Protein AF-A0A357F3K3-F1 (afdb_monomer)

Secondary structure (DSSP, 8-state):
-HHHHHHHHHHTT--SGGGHHHHHHHHHHHHHHHHHHHHHHHHHHHHHHHTTPPPPTTSHHHHHHHHHHHHHHHHHHHHHHHHHHHH-

Structure (mmCIF, N/CA/C/O backbone):
data_AF-A0A357F3K3-F1
#
_entry.id   AF-A0A357F3K3-F1
#
loop_
_atom_site.group_PDB
_atom_site.id
_atom_site.type_symbol
_atom_site.label_atom_id
_atom_site.label_alt_id
_atom_site.label_comp_id
_atom_site.label_asym_id
_atom_site.label_entity_id
_atom_site.label_seq_id
_atom_site.pdbx_PDB_ins_code
_atom_site.Cartn_x
_atom_site.Cartn_y
_atom_site.Cartn_z
_atom_site.occupancy
_atom_site.B_iso_or_equiv
_atom_site.auth_seq_id
_atom_site.auth_comp_id
_atom_site.auth_asym_id
_atom_site.auth_atom_id
_atom_site.pdbx_PDB_model_num
ATOM 1 N N . ILE A 1 1 ? -3.409 -7.949 11.809 1.00 56.03 1 ILE A N 1
ATOM 2 C CA . ILE A 1 1 ? -4.511 -6.953 11.774 1.00 56.03 1 ILE A CA 1
ATOM 3 C C . ILE A 1 1 ? -5.475 -7.16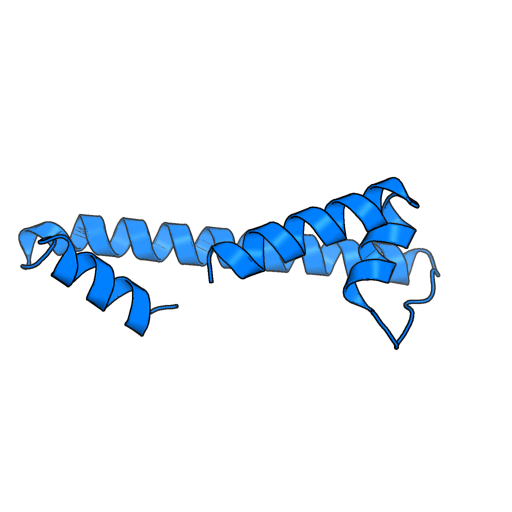1 12.946 1.00 56.03 1 ILE A C 1
ATOM 5 O O . ILE A 1 1 ? -5.680 -6.233 13.710 1.00 56.03 1 ILE A O 1
ATOM 9 N N . THR A 1 2 ? -6.001 -8.370 13.1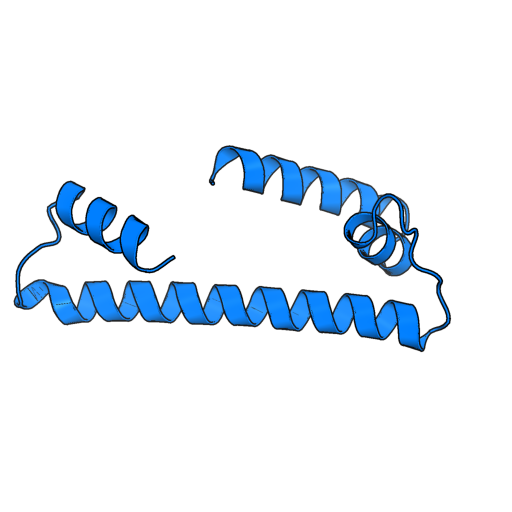61 1.00 55.22 2 THR A N 1
ATOM 10 C CA . THR A 1 2 ? -6.997 -8.657 14.215 1.00 55.22 2 THR A CA 1
ATOM 11 C C . THR A 1 2 ? -6.446 -8.650 15.647 1.00 55.22 2 THR A C 1
ATOM 13 O O . THR A 1 2 ? -7.066 -8.059 16.523 1.00 55.22 2 THR A O 1
ATOM 16 N N . PHE A 1 3 ? -5.269 -9.234 15.901 1.00 56.78 3 PHE A N 1
ATOM 17 C CA . PHE A 1 3 ? -4.756 -9.378 17.276 1.00 56.78 3 PHE A CA 1
ATOM 18 C C . PHE A 1 3 ? -4.191 -8.070 17.870 1.00 56.78 3 PHE A C 1
ATOM 20 O O . PHE A 1 3 ? -4.485 -7.723 19.009 1.00 56.78 3 PHE A O 1
ATOM 27 N N . ALA A 1 4 ? -3.445 -7.290 17.077 1.00 64.50 4 ALA A N 1
ATOM 28 C CA . ALA A 1 4 ? -2.859 -6.020 17.526 1.00 64.50 4 ALA A CA 1
ATOM 29 C C . ALA A 1 4 ? -3.902 -4.898 17.724 1.00 64.50 4 ALA A C 1
ATOM 31 O O . ALA A 1 4 ? -3.731 -4.037 18.582 1.00 64.50 4 ALA A O 1
ATOM 32 N N . GLY A 1 5 ? -4.994 -4.903 16.949 1.00 73.12 5 GLY A N 1
ATOM 33 C CA . GLY A 1 5 ? -6.064 -3.908 17.079 1.00 73.12 5 GLY A CA 1
ATOM 34 C C . GLY A 1 5 ? -6.876 -4.071 18.366 1.00 73.12 5 GLY A C 1
ATOM 35 O O . GLY A 1 5 ? -7.183 -3.080 19.023 1.00 73.12 5 GLY A O 1
ATOM 36 N N . ALA A 1 6 ? -7.169 -5.316 18.757 1.00 75.31 6 ALA A N 1
ATOM 37 C CA . ALA A 1 6 ? -7.910 -5.615 19.981 1.00 75.31 6 ALA A CA 1
ATOM 38 C C . ALA A 1 6 ? -7.163 -5.142 21.238 1.00 75.31 6 ALA A C 1
ATOM 40 O O . ALA A 1 6 ? -7.769 -4.523 22.107 1.00 75.31 6 ALA A O 1
ATOM 41 N N . HIS A 1 7 ? -5.843 -5.352 21.298 1.00 77.00 7 HIS A N 1
ATOM 42 C CA . HIS A 1 7 ? -5.030 -4.897 22.428 1.00 77.00 7 HIS A CA 1
ATOM 43 C C . HIS A 1 7 ? -5.050 -3.367 22.569 1.00 77.00 7 HIS A C 1
ATOM 45 O O . HIS A 1 7 ? -5.334 -2.863 23.647 1.00 77.00 7 HIS A O 1
ATOM 51 N N . ARG A 1 8 ? -4.884 -2.619 21.464 1.00 80.62 8 ARG A N 1
ATOM 52 C CA . ARG A 1 8 ? -4.944 -1.141 21.475 1.00 80.62 8 ARG A CA 1
ATOM 53 C C . ARG A 1 8 ? -6.30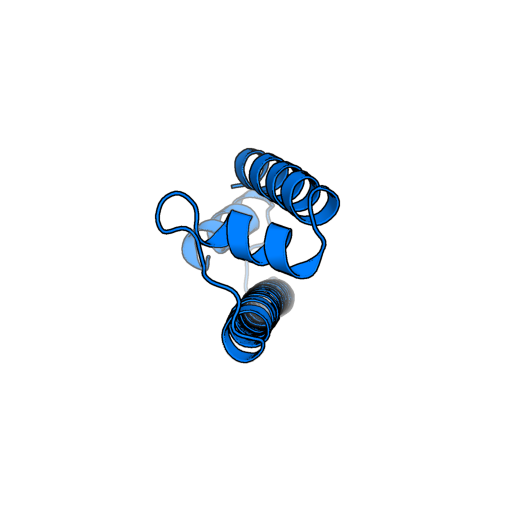9 -0.600 21.910 1.00 80.62 8 ARG A C 1
ATOM 55 O O . ARG A 1 8 ? -6.371 0.462 22.517 1.00 80.62 8 ARG A O 1
ATOM 62 N N . LEU A 1 9 ? -7.399 -1.301 21.588 1.00 80.88 9 LEU A N 1
ATOM 63 C CA . LEU A 1 9 ? -8.741 -0.933 22.052 1.00 80.88 9 LEU A CA 1
ATOM 64 C C . LEU A 1 9 ? -8.885 -1.150 23.563 1.00 80.88 9 LEU A C 1
ATOM 66 O O . LEU A 1 9 ? -9.417 -0.278 24.247 1.00 80.88 9 LEU A O 1
ATOM 70 N N . ILE A 1 10 ? -8.357 -2.262 24.083 1.00 83.25 10 ILE A N 1
ATOM 71 C CA . ILE A 1 10 ? -8.343 -2.550 25.523 1.00 83.25 10 ILE A CA 1
ATOM 72 C C . ILE A 1 10 ? -7.472 -1.526 26.269 1.00 83.25 10 ILE A C 1
ATOM 74 O O . ILE A 1 10 ? -7.936 -0.963 27.258 1.00 83.25 10 ILE A O 1
ATOM 78 N N . ASP A 1 11 ? -6.276 -1.214 25.757 1.00 82.75 11 ASP A N 1
ATOM 79 C CA . ASP A 1 11 ? -5.377 -0.188 26.313 1.00 82.75 11 ASP A CA 1
ATOM 80 C C . ASP A 1 11 ? -6.026 1.208 26.313 1.00 82.75 11 ASP A C 1
ATOM 82 O O . ASP A 1 11 ? -5.804 2.010 27.217 1.00 82.75 11 ASP A O 1
ATOM 86 N N . ALA A 1 12 ? -6.876 1.495 25.322 1.00 80.81 12 ALA A N 1
ATOM 87 C CA . ALA A 1 12 ? -7.654 2.731 25.230 1.00 80.81 12 ALA A CA 1
ATOM 88 C C . ALA A 1 12 ? -8.902 2.751 26.141 1.00 80.81 12 ALA A C 1
ATOM 90 O O . ALA A 1 12 ? -9.725 3.663 26.033 1.00 80.81 12 ALA A O 1
ATOM 91 N N . GLY A 1 13 ? -9.084 1.748 27.007 1.00 80.25 13 GLY A N 1
ATOM 92 C CA . GLY A 1 13 ? -10.238 1.632 27.903 1.00 80.25 13 GLY A CA 1
ATOM 93 C C . GLY A 1 13 ? -11.541 1.233 27.201 1.00 80.25 13 GLY A C 1
ATOM 94 O O . GLY A 1 13 ? -12.607 1.264 27.812 1.00 80.25 13 GLY A O 1
ATOM 95 N N . ILE A 1 14 ? -11.481 0.847 25.923 1.00 79.81 14 ILE A N 1
ATOM 96 C CA . ILE A 1 14 ? -12.630 0.384 25.141 1.00 79.81 14 ILE A CA 1
ATOM 97 C C . ILE A 1 14 ? -12.753 -1.127 25.360 1.00 79.81 14 ILE A C 1
ATOM 99 O O . ILE A 1 14 ? -12.255 -1.940 24.582 1.00 79.81 14 ILE A O 1
ATOM 103 N N . SER A 1 15 ? -13.405 -1.502 26.459 1.00 79.81 15 SER A N 1
ATOM 104 C CA . SER A 1 15 ? -13.630 -2.893 26.865 1.00 79.81 15 SER A CA 1
ATOM 105 C C . SER A 1 15 ? -15.083 -3.120 27.313 1.00 79.81 15 SER A C 1
ATOM 107 O O . SER A 1 15 ? -15.840 -2.171 27.515 1.00 79.81 15 SER A O 1
ATOM 109 N N . GLY A 1 16 ? -15.512 -4.382 27.415 1.00 81.94 16 GLY A N 1
ATOM 110 C CA . GLY A 1 16 ? -16.885 -4.743 27.798 1.00 81.94 16 GLY A CA 1
ATOM 111 C C . GLY A 1 16 ? -17.865 -4.884 26.623 1.00 81.94 16 GLY A C 1
ATOM 112 O O . GLY A 1 16 ? -17.603 -4.445 25.502 1.00 81.94 16 GLY A O 1
ATOM 113 N N . ARG A 1 17 ? -19.006 -5.539 26.882 1.00 80.06 17 ARG A N 1
ATOM 114 C CA . ARG A 1 17 ? -20.002 -5.902 25.853 1.00 80.06 17 ARG A CA 1
ATOM 115 C C . ARG A 1 17 ? -20.651 -4.688 25.184 1.00 80.06 17 ARG A C 1
ATOM 117 O O . ARG A 1 17 ? -20.931 -4.743 23.993 1.00 80.06 17 ARG A O 1
ATOM 124 N N . ASP A 1 18 ? -20.805 -3.583 25.905 1.00 84.19 18 ASP A N 1
ATOM 125 C CA . ASP A 1 18 ? -21.428 -2.361 25.377 1.00 84.19 18 ASP A CA 1
ATOM 126 C C . ASP A 1 18 ? -20.588 -1.697 24.273 1.00 84.19 18 ASP A C 1
ATOM 128 O O . ASP A 1 18 ? -21.112 -0.995 23.410 1.00 84.19 18 ASP A O 1
ATOM 132 N N . ASN A 1 19 ? -19.279 -1.966 24.253 1.00 83.62 19 ASN A N 1
ATOM 133 C CA . ASN A 1 19 ? -18.351 -1.451 23.251 1.00 83.62 19 ASN A CA 1
ATOM 134 C C . ASN A 1 19 ? -18.195 -2.372 22.026 1.00 83.62 19 ASN A C 1
ATOM 136 O O . ASN A 1 19 ? -17.541 -1.969 21.059 1.00 83.62 19 ASN A O 1
ATOM 140 N N . LEU A 1 20 ? -18.809 -3.567 22.020 1.00 83.69 20 LEU A N 1
ATOM 141 C CA . LEU A 1 20 ? -18.754 -4.514 20.893 1.00 83.69 20 LEU A CA 1
ATOM 142 C C . LEU A 1 20 ? -19.152 -3.870 19.553 1.00 83.69 20 LEU A C 1
ATOM 144 O O . LEU A 1 20 ? -18.363 -3.964 18.614 1.00 83.69 20 LEU A O 1
ATOM 148 N N . PRO A 1 21 ? -20.267 -3.115 19.442 1.00 84.81 21 PRO A N 1
ATOM 149 C CA . PRO A 1 21 ? -20.650 -2.501 18.169 1.00 84.81 21 PRO A CA 1
ATOM 150 C C . PRO A 1 21 ? -19.609 -1.496 17.653 1.00 84.81 21 PRO A C 1
ATOM 152 O O . PRO A 1 21 ? -19.420 -1.336 16.445 1.00 84.81 21 PRO A O 1
ATOM 155 N N . ARG A 1 22 ? -18.910 -0.807 18.566 1.00 83.19 22 ARG A N 1
ATOM 156 C CA . ARG A 1 22 ? -17.851 0.153 18.227 1.00 83.19 22 ARG A CA 1
ATOM 157 C C . ARG A 1 22 ? -16.591 -0.564 17.745 1.00 83.19 22 ARG A C 1
ATOM 159 O O . ARG A 1 22 ? -15.986 -0.125 16.765 1.00 83.19 22 ARG A O 1
ATOM 166 N N . ALA A 1 23 ? -16.213 -1.651 18.415 1.00 85.19 23 ALA A N 1
ATOM 167 C CA . ALA A 1 23 ? -15.085 -2.487 18.025 1.00 85.19 23 ALA A CA 1
ATOM 168 C C . ALA A 1 23 ? -15.325 -3.144 16.656 1.00 85.19 23 ALA A C 1
ATOM 170 O O . ALA A 1 23 ? -14.472 -3.033 15.775 1.00 85.19 23 ALA A O 1
ATOM 171 N N . ASP A 1 24 ? -16.512 -3.715 16.439 1.00 86.12 24 ASP A N 1
ATOM 172 C CA . ASP A 1 24 ? -16.891 -4.358 15.179 1.00 86.12 24 ASP A CA 1
ATOM 173 C C . ASP A 1 24 ? -16.883 -3.366 14.018 1.00 86.12 24 ASP A C 1
ATOM 175 O O . ASP A 1 24 ? -16.277 -3.624 12.978 1.00 86.12 24 ASP A O 1
ATOM 179 N N . LYS A 1 25 ? -17.469 -2.175 14.200 1.00 87.81 25 LYS A N 1
ATOM 180 C CA . LYS A 1 25 ? -17.447 -1.130 13.167 1.00 87.81 25 LYS A CA 1
ATOM 181 C C . LYS A 1 25 ? -16.019 -0.716 12.804 1.00 87.81 25 LYS A C 1
ATOM 183 O O . LYS A 1 25 ? -15.715 -0.538 11.622 1.00 87.81 25 LYS A O 1
ATOM 188 N N . SER A 1 26 ? -15.148 -0.566 13.802 1.00 85.94 26 SER A N 1
ATOM 189 C CA . SER A 1 26 ? -13.734 -0.234 13.592 1.00 85.94 26 SER A CA 1
ATOM 190 C C . SER A 1 26 ? -13.012 -1.337 12.809 1.00 85.94 26 SER A C 1
ATOM 192 O O . SER A 1 26 ? -12.354 -1.060 11.804 1.00 85.94 26 SER A O 1
ATOM 194 N N . ALA A 1 27 ? -13.209 -2.598 13.206 1.00 88.00 27 ALA A N 1
ATOM 195 C CA . ALA A 1 27 ? -12.624 -3.755 12.541 1.00 88.00 27 ALA A CA 1
ATOM 196 C C . ALA A 1 27 ? -13.093 -3.877 11.083 1.00 88.00 27 ALA A C 1
ATOM 198 O O . ALA A 1 27 ? -12.261 -3.982 10.183 1.00 88.00 27 ALA A O 1
ATOM 199 N N . VAL A 1 28 ? -14.403 -3.793 10.834 1.00 90.62 28 VAL A N 1
ATOM 200 C CA . VAL A 1 28 ? -14.980 -3.866 9.483 1.00 90.62 28 VAL A CA 1
ATOM 201 C C . VAL A 1 28 ? -14.450 -2.739 8.603 1.00 90.62 28 VAL A C 1
ATOM 203 O O . VAL A 1 28 ? -14.022 -2.995 7.482 1.00 90.62 28 VAL A O 1
ATOM 206 N N . THR A 1 29 ? -14.390 -1.507 9.116 1.00 90.31 29 THR A N 1
ATOM 207 C CA . THR A 1 29 ? -13.857 -0.363 8.357 1.00 90.31 29 THR A CA 1
ATOM 208 C C . THR A 1 29 ? -12.390 -0.584 7.981 1.00 90.31 29 THR A C 1
ATOM 210 O O . THR A 1 29 ? -12.017 -0.386 6.826 1.00 90.31 29 THR A O 1
ATOM 213 N N . GLY A 1 30 ? -11.561 -1.057 8.921 1.00 88.69 30 GLY A N 1
ATOM 214 C CA . GLY A 1 30 ? -10.154 -1.365 8.653 1.00 88.69 30 GLY A CA 1
ATOM 215 C C . GLY A 1 30 ? -9.968 -2.503 7.645 1.00 88.69 30 GLY A C 1
ATOM 216 O O . GLY A 1 30 ? -9.105 -2.418 6.767 1.00 88.69 30 GLY A O 1
ATOM 217 N N . ILE A 1 31 ? -10.800 -3.546 7.718 1.00 90.25 31 ILE A N 1
ATOM 218 C CA . ILE A 1 31 ? -10.788 -4.667 6.768 1.00 90.25 31 ILE A CA 1
ATOM 219 C C . ILE A 1 31 ? -11.202 -4.190 5.372 1.00 90.25 31 ILE A C 1
ATOM 221 O O . ILE A 1 31 ? -10.485 -4.454 4.407 1.00 90.25 31 ILE A O 1
ATOM 225 N N . CYS A 1 32 ? -12.309 -3.453 5.258 1.00 93.56 32 CYS A N 1
ATOM 226 C CA . CYS A 1 32 ? -12.792 -2.908 3.991 1.00 93.56 32 CYS A CA 1
ATOM 227 C C . CYS A 1 32 ? -11.763 -1.978 3.346 1.00 93.56 32 CYS A C 1
ATOM 229 O O . CYS A 1 32 ? -11.487 -2.110 2.156 1.00 93.56 32 CYS A O 1
ATOM 231 N N . LEU A 1 33 ? -11.148 -1.085 4.127 1.00 92.06 33 LEU A N 1
ATOM 232 C CA . LEU A 1 33 ? -10.097 -0.198 3.632 1.00 92.06 33 LEU A CA 1
ATOM 233 C C . LEU A 1 33 ? -8.888 -0.993 3.120 1.00 92.06 33 LEU A C 1
ATOM 235 O O . LEU A 1 33 ? -8.388 -0.730 2.029 1.00 92.06 33 LEU A O 1
ATOM 239 N N . THR A 1 34 ? -8.450 -2.006 3.873 1.00 91.25 34 THR A N 1
ATOM 240 C CA . THR A 1 34 ? -7.337 -2.881 3.472 1.00 91.25 34 THR A CA 1
ATOM 241 C C . THR A 1 34 ? -7.642 -3.620 2.167 1.00 91.25 34 THR A C 1
ATOM 243 O O . THR A 1 34 ? -6.798 -3.688 1.271 1.00 91.25 34 THR A O 1
ATOM 246 N N . ALA A 1 35 ? -8.853 -4.168 2.045 1.00 94.25 35 ALA A N 1
ATOM 247 C CA . ALA A 1 35 ? -9.304 -4.858 0.844 1.00 94.25 35 ALA A CA 1
ATOM 248 C C . ALA A 1 35 ? -9.358 -3.911 -0.364 1.00 94.25 35 ALA A C 1
ATOM 250 O O . ALA A 1 35 ? -8.884 -4.270 -1.441 1.00 94.25 35 ALA A O 1
ATOM 251 N N . LEU A 1 36 ? -9.861 -2.690 -0.168 1.00 95.94 36 LEU A N 1
ATOM 252 C CA . LEU A 1 36 ? -9.923 -1.665 -1.205 1.00 95.94 36 LEU A CA 1
ATOM 253 C C . LEU A 1 36 ? -8.527 -1.292 -1.716 1.00 95.94 36 LEU A C 1
ATOM 255 O O . LEU A 1 36 ? -8.301 -1.308 -2.922 1.00 95.94 36 LEU A O 1
ATOM 259 N N . ILE A 1 37 ? -7.575 -1.016 -0.817 1.00 91.94 37 ILE A N 1
ATOM 260 C CA .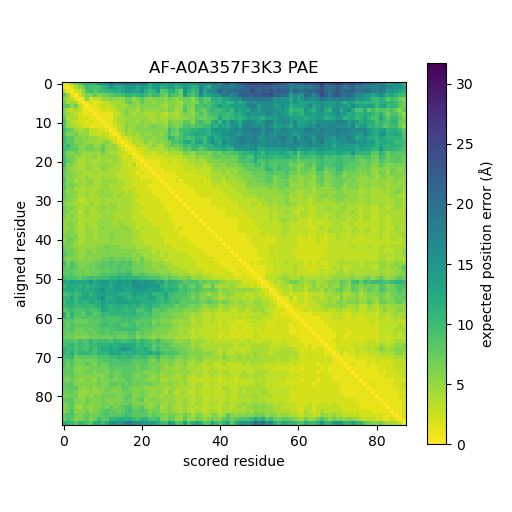 ILE A 1 37 ? -6.190 -0.696 -1.201 1.00 91.94 37 ILE A CA 1
ATOM 261 C C . ILE A 1 37 ? -5.584 -1.842 -2.019 1.00 91.94 37 ILE A C 1
ATOM 263 O O . ILE A 1 37 ? -4.995 -1.599 -3.070 1.00 91.94 37 ILE A O 1
ATOM 267 N N . ARG A 1 38 ? -5.765 -3.099 -1.587 1.00 93.00 38 ARG A N 1
ATOM 268 C CA . ARG A 1 38 ? -5.290 -4.269 -2.346 1.00 93.00 38 ARG A CA 1
ATOM 269 C C . ARG A 1 38 ? -5.923 -4.369 -3.729 1.00 93.00 38 ARG A C 1
ATOM 271 O O . ARG A 1 38 ? -5.205 -4.654 -4.681 1.00 93.00 38 ARG A O 1
ATOM 278 N N . ALA A 1 39 ? -7.226 -4.130 -3.845 1.00 95.88 39 ALA A N 1
ATOM 279 C CA . ALA A 1 39 ? -7.917 -4.163 -5.129 1.00 95.88 39 ALA A CA 1
ATOM 280 C C . ALA A 1 39 ? -7.397 -3.074 -6.083 1.00 95.88 39 ALA A C 1
ATOM 282 O O . ALA A 1 39 ? -7.135 -3.358 -7.249 1.00 95.88 39 ALA A O 1
ATOM 283 N N . LEU A 1 40 ? -7.181 -1.853 -5.582 1.00 92.19 40 LEU A N 1
ATOM 284 C CA . LEU A 1 40 ? -6.634 -0.746 -6.372 1.00 92.19 40 LEU A CA 1
ATOM 285 C C . LEU A 1 40 ? -5.194 -1.017 -6.824 1.00 92.19 40 LEU A C 1
ATOM 287 O O . LEU A 1 40 ? -4.878 -0.824 -7.995 1.00 92.19 40 LEU A O 1
ATOM 291 N N . LEU A 1 41 ? -4.332 -1.500 -5.924 1.00 90.56 41 LEU A N 1
ATOM 292 C CA . LEU A 1 41 ? -2.950 -1.856 -6.260 1.00 90.56 41 LEU A CA 1
ATOM 293 C C . LEU A 1 41 ? -2.885 -3.007 -7.268 1.00 90.56 41 LEU A C 1
ATOM 295 O O . LEU A 1 41 ? -2.090 -2.956 -8.205 1.00 90.56 41 LEU A O 1
ATOM 299 N N . PHE A 1 42 ? -3.740 -4.018 -7.104 1.00 93.06 42 PHE A N 1
ATOM 300 C CA . PHE A 1 42 ? -3.867 -5.108 -8.066 1.00 93.06 42 PHE A CA 1
ATOM 301 C C . PHE A 1 42 ? -4.282 -4.585 -9.441 1.00 93.06 42 PHE A C 1
ATOM 303 O O . PHE A 1 42 ? -3.651 -4.925 -10.436 1.00 93.06 42 PHE A O 1
ATOM 310 N N . LEU A 1 43 ? -5.302 -3.725 -9.500 1.00 92.88 43 LEU A N 1
ATOM 311 C CA . LEU A 1 43 ? -5.777 -3.161 -10.759 1.00 92.88 43 LEU A CA 1
ATOM 312 C C . LEU A 1 43 ? -4.716 -2.275 -11.427 1.00 92.88 43 LEU A C 1
ATOM 314 O O . LEU A 1 43 ? -4.575 -2.317 -12.645 1.00 92.88 43 LEU A O 1
ATOM 318 N N . ALA A 1 44 ? -3.939 -1.519 -10.648 1.00 89.75 44 ALA A N 1
ATOM 319 C CA . ALA A 1 44 ? -2.824 -0.729 -11.162 1.00 89.75 44 ALA A CA 1
ATOM 320 C C . ALA A 1 44 ? -1.738 -1.622 -11.782 1.00 89.75 44 ALA A C 1
ATOM 322 O O . ALA A 1 44 ? -1.336 -1.398 -12.922 1.00 89.75 44 ALA A O 1
ATOM 323 N N . ALA A 1 45 ? -1.307 -2.670 -11.071 1.00 90.12 45 ALA A N 1
ATOM 324 C CA . ALA A 1 45 ? -0.330 -3.626 -11.589 1.00 90.12 45 ALA A CA 1
ATOM 325 C C . ALA A 1 45 ? -0.855 -4.357 -12.835 1.00 90.12 45 ALA A C 1
ATOM 327 O O . ALA A 1 45 ? -0.151 -4.457 -13.837 1.00 90.12 45 ALA A O 1
ATOM 328 N N . PHE A 1 46 ? -2.112 -4.804 -12.804 1.00 92.19 46 PHE A N 1
ATOM 329 C CA . PHE 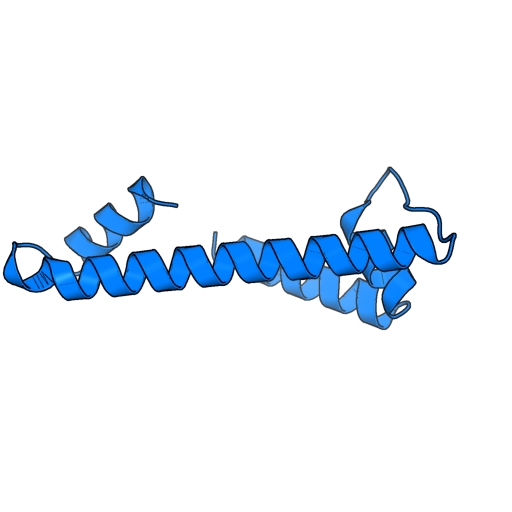A 1 46 ? -2.769 -5.432 -13.945 1.00 92.19 46 PHE A CA 1
ATOM 330 C C . PHE A 1 46 ? -2.844 -4.492 -15.152 1.00 92.19 46 PHE A C 1
ATOM 332 O O . PHE A 1 46 ? -2.535 -4.912 -16.260 1.00 92.19 46 PHE A O 1
ATOM 339 N N . GLY A 1 47 ? -3.200 -3.220 -14.953 1.00 91.38 47 GLY A N 1
ATOM 340 C CA . GLY A 1 47 ? -3.252 -2.224 -16.022 1.00 91.38 47 GLY A CA 1
ATOM 341 C C . GLY A 1 47 ? -1.888 -1.990 -16.673 1.00 91.38 47 GLY A C 1
ATOM 342 O O . GLY A 1 47 ? -1.793 -1.988 -17.897 1.00 91.38 47 GLY A O 1
ATOM 343 N N . VAL A 1 48 ? -0.829 -1.869 -15.866 1.00 90.56 48 VAL A N 1
ATOM 344 C CA . VAL A 1 48 ? 0.559 -1.730 -16.346 1.00 90.56 48 VAL A CA 1
ATOM 345 C C . VAL A 1 48 ? 0.964 -2.938 -17.198 1.00 90.56 48 VAL A C 1
ATOM 347 O O . VAL A 1 48 ? 1.416 -2.767 -18.329 1.00 90.56 48 VAL A O 1
ATOM 350 N N . ILE A 1 49 ? 0.723 -4.156 -16.704 1.00 91.12 49 ILE A N 1
ATOM 351 C CA . ILE A 1 49 ? 1.039 -5.394 -17.434 1.00 91.12 49 ILE A CA 1
ATOM 352 C C . ILE A 1 49 ? 0.190 -5.514 -18.709 1.00 91.12 49 ILE A C 1
ATOM 354 O O . ILE A 1 49 ? 0.708 -5.853 -19.769 1.00 91.12 49 ILE A O 1
ATOM 358 N N . SER A 1 50 ? -1.109 -5.208 -18.635 1.00 91.19 50 SER A N 1
ATOM 359 C CA . SER A 1 50 ? -2.037 -5.303 -19.769 1.00 91.19 50 SER A CA 1
ATOM 360 C C . SER A 1 50 ? -1.717 -4.312 -20.890 1.00 91.19 50 SER A C 1
ATOM 362 O O . SER A 1 50 ? -2.086 -4.569 -22.033 1.00 91.19 50 SER A O 1
ATOM 364 N N . MET A 1 51 ? -1.052 -3.194 -20.588 1.00 89.94 51 MET A N 1
ATOM 365 C CA . MET A 1 51 ? -0.538 -2.251 -21.588 1.00 89.94 51 MET A CA 1
ATOM 366 C C . MET A 1 51 ? 0.817 -2.684 -22.181 1.00 89.94 51 MET A C 1
ATOM 368 O O . MET A 1 51 ? 1.332 -2.009 -23.068 1.00 89.94 51 MET A O 1
ATOM 372 N N . GLY A 1 52 ? 1.389 -3.803 -21.722 1.00 88.25 52 GLY A N 1
ATOM 373 C CA . GLY A 1 52 ? 2.658 -4.346 -22.211 1.00 88.25 52 GLY A CA 1
ATOM 374 C C . GLY A 1 52 ? 3.903 -3.769 -21.534 1.00 88.25 52 GLY A C 1
ATOM 375 O O . GLY A 1 52 ? 5.011 -4.017 -22.006 1.00 88.25 52 GLY A O 1
ATOM 376 N N . PHE A 1 53 ? 3.757 -3.013 -20.440 1.00 88.19 53 PHE A N 1
ATOM 377 C CA . PHE A 1 53 ? 4.909 -2.538 -19.673 1.00 88.19 53 PHE A CA 1
ATOM 378 C C . PHE A 1 53 ? 5.517 -3.675 -18.846 1.00 88.19 53 PHE A C 1
ATOM 380 O O . PHE A 1 53 ? 4.806 -4.434 -18.183 1.00 88.19 53 PHE A O 1
ATOM 387 N N . SER A 1 54 ? 6.847 -3.763 -18.845 1.00 84.88 54 SER A N 1
ATOM 388 C CA . SER A 1 54 ? 7.584 -4.683 -17.981 1.00 84.88 54 SER A CA 1
ATOM 389 C C . SER A 1 54 ? 7.682 -4.142 -16.555 1.00 84.88 54 SER A C 1
ATOM 391 O O . SER A 1 54 ? 7.810 -2.935 -16.330 1.00 84.88 54 SER A O 1
ATOM 393 N N . ILE A 1 55 ? 7.669 -5.052 -15.588 1.00 87.56 55 ILE A N 1
ATOM 394 C CA . ILE A 1 55 ? 7.922 -4.755 -14.180 1.00 87.56 55 ILE A CA 1
ATOM 395 C C . ILE A 1 55 ? 9.388 -5.092 -13.887 1.00 87.56 55 ILE A C 1
ATOM 397 O O . ILE A 1 55 ? 9.879 -6.111 -14.361 1.00 87.56 55 ILE A O 1
ATOM 401 N N . ASP A 1 56 ? 10.088 -4.225 -13.153 1.00 89.31 56 ASP A N 1
AT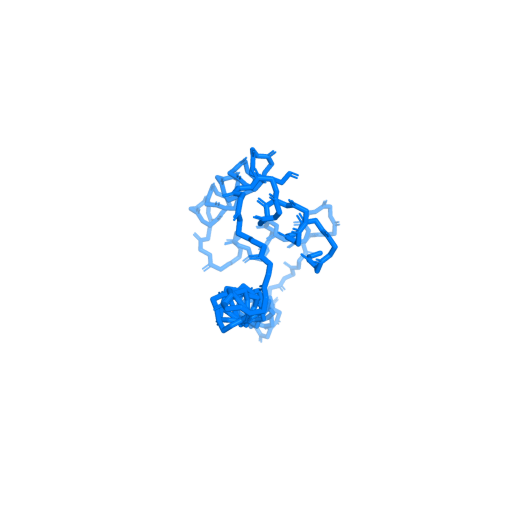OM 402 C CA . ASP A 1 56 ? 11.452 -4.507 -12.697 1.00 89.31 56 ASP A CA 1
ATOM 403 C C . ASP A 1 56 ? 11.401 -5.466 -11.503 1.00 89.31 56 ASP A C 1
ATOM 405 O O . ASP A 1 56 ? 10.743 -5.181 -10.499 1.00 89.31 56 ASP A O 1
ATOM 409 N N . ASP A 1 57 ? 12.115 -6.584 -11.595 1.00 88.62 57 ASP A N 1
ATOM 410 C CA . ASP A 1 57 ? 12.180 -7.598 -10.542 1.00 88.62 57 ASP A CA 1
ATOM 411 C C . ASP A 1 57 ? 12.895 -7.095 -9.277 1.00 88.62 57 ASP A C 1
ATOM 413 O O . ASP A 1 57 ? 12.651 -7.609 -8.184 1.00 88.62 57 ASP A O 1
ATOM 417 N N . ALA A 1 58 ? 13.751 -6.072 -9.389 1.00 92.19 58 ALA A N 1
ATOM 418 C CA . ALA A 1 58 ? 14.449 -5.502 -8.239 1.00 92.19 58 ALA A CA 1
ATOM 419 C C . ALA A 1 58 ? 13.510 -4.704 -7.319 1.00 92.19 58 ALA A C 1
ATOM 421 O O . ALA A 1 58 ? 13.694 -4.694 -6.099 1.00 92.19 58 ALA A O 1
ATOM 422 N N . ASN A 1 59 ? 12.505 -4.027 -7.888 1.00 90.12 59 ASN A N 1
ATOM 423 C CA . ASN A 1 59 ? 11.496 -3.298 -7.119 1.00 90.12 59 ASN A CA 1
ATOM 424 C C . ASN A 1 59 ? 10.128 -3.265 -7.830 1.00 90.12 59 ASN A C 1
ATOM 426 O O . ASN A 1 59 ? 9.687 -2.202 -8.288 1.00 90.12 59 ASN A O 1
ATOM 430 N N . PRO A 1 60 ? 9.413 -4.406 -7.858 1.00 88.38 60 PRO A N 1
ATOM 431 C CA . PRO A 1 60 ? 8.161 -4.535 -8.598 1.00 88.38 60 PRO A CA 1
ATOM 432 C C . PRO A 1 60 ? 7.101 -3.476 -8.245 1.00 88.38 60 PRO A C 1
ATOM 434 O O . PRO A 1 60 ? 6.495 -2.906 -9.157 1.00 88.38 60 PRO A O 1
ATOM 437 N N . PRO A 1 61 ? 6.875 -3.138 -6.956 1.00 87.88 61 PRO A N 1
ATOM 438 C CA . PRO A 1 61 ? 5.895 -2.122 -6.587 1.00 87.88 61 PRO A CA 1
ATOM 439 C C . PRO A 1 61 ? 6.269 -0.727 -7.094 1.00 87.88 61 PRO A C 1
ATOM 441 O O . PRO A 1 61 ? 5.409 -0.027 -7.626 1.00 87.88 61 PRO A O 1
ATOM 444 N N . ALA A 1 62 ? 7.537 -0.321 -6.978 1.00 90.75 62 ALA A N 1
ATOM 445 C CA . ALA A 1 62 ? 7.967 0.992 -7.450 1.00 90.75 62 ALA A CA 1
ATOM 446 C C . ALA A 1 62 ? 7.812 1.122 -8.970 1.00 90.75 62 ALA A C 1
ATOM 448 O O . ALA A 1 62 ? 7.358 2.163 -9.446 1.00 90.75 62 ALA A O 1
ATOM 449 N N . SER A 1 63 ? 8.113 0.057 -9.720 1.00 91.00 63 SER A N 1
ATOM 450 C CA . SER A 1 63 ? 7.948 0.026 -11.175 1.00 91.00 63 SER A CA 1
ATOM 451 C C . SER A 1 63 ? 6.497 0.150 -11.606 1.00 91.00 63 SER A C 1
ATOM 453 O O . SER A 1 63 ? 6.224 0.837 -12.581 1.00 91.00 63 SER A O 1
ATOM 455 N N . VAL A 1 64 ? 5.545 -0.445 -10.881 1.00 91.88 64 VAL A N 1
ATOM 456 C CA . VAL A 1 64 ? 4.113 -0.266 -11.183 1.00 91.88 64 VAL A CA 1
ATOM 457 C C . VAL A 1 64 ? 3.721 1.208 -11.069 1.00 91.88 64 VAL A C 1
ATOM 459 O O . VAL A 1 64 ? 3.103 1.756 -11.980 1.00 91.88 64 VAL A O 1
ATOM 462 N N . PHE A 1 65 ? 4.127 1.880 -9.991 1.00 91.12 65 PHE A N 1
ATOM 463 C CA . PHE A 1 65 ? 3.841 3.305 -9.807 1.00 91.12 65 PHE A CA 1
ATOM 464 C C . PHE A 1 65 ? 4.572 4.178 -10.836 1.00 91.12 65 PHE A C 1
ATOM 466 O O . PHE A 1 65 ? 3.998 5.138 -11.353 1.00 91.12 65 PHE A O 1
ATOM 473 N N . GLN A 1 66 ? 5.820 3.840 -11.158 1.00 92.31 66 GLN A N 1
ATOM 474 C CA . GLN A 1 66 ? 6.616 4.557 -12.149 1.00 92.31 66 GLN A CA 1
ATOM 475 C C . GLN A 1 66 ? 6.077 4.382 -13.571 1.00 92.31 66 GLN A C 1
ATOM 477 O O . GLN A 1 66 ? 6.004 5.355 -14.310 1.00 92.31 66 GLN A O 1
ATOM 482 N N . ASN A 1 67 ? 5.651 3.184 -13.961 1.00 91.00 67 ASN A N 1
ATOM 483 C CA . ASN A 1 67 ? 5.042 2.949 -15.269 1.00 91.00 67 ASN A CA 1
ATOM 484 C C . ASN A 1 67 ? 3.665 3.622 -15.376 1.00 91.00 67 ASN A C 1
ATOM 486 O O . ASN A 1 67 ? 3.311 4.127 -16.436 1.00 91.00 67 ASN A O 1
ATOM 490 N N . ALA A 1 68 ? 2.904 3.692 -14.278 1.00 87.81 68 ALA A N 1
ATOM 491 C CA . ALA A 1 68 ? 1.588 4.327 -14.269 1.00 87.81 68 ALA A CA 1
ATOM 492 C C . ALA A 1 68 ? 1.636 5.867 -14.362 1.00 87.81 68 ALA A C 1
ATOM 494 O O . ALA A 1 68 ? 0.756 6.465 -14.976 1.00 87.81 68 ALA A O 1
ATOM 495 N N . ALA A 1 69 ? 2.624 6.523 -13.735 1.00 88.75 69 ALA A N 1
ATOM 496 C CA . ALA A 1 69 ? 2.662 7.990 -13.609 1.00 88.75 69 ALA A CA 1
ATOM 497 C C . ALA A 1 69 ? 4.067 8.617 -13.761 1.00 88.75 69 ALA A C 1
ATOM 499 O O . ALA A 1 69 ? 4.312 9.749 -13.330 1.00 88.75 69 ALA A O 1
ATOM 500 N N . GLY A 1 70 ? 5.023 7.893 -14.338 1.00 89.38 70 GLY A N 1
ATOM 501 C CA . GLY A 1 70 ? 6.411 8.328 -14.501 1.00 89.38 70 GLY A CA 1
ATOM 502 C C . GLY A 1 70 ? 7.141 8.562 -13.172 1.00 89.38 70 GLY A C 1
ATOM 503 O O . GLY A 1 70 ? 6.823 7.993 -12.126 1.00 89.38 70 GLY A O 1
ATOM 504 N N . ASN A 1 71 ? 8.117 9.475 -13.186 1.00 92.44 71 ASN A N 1
ATOM 505 C CA . ASN A 1 71 ? 8.892 9.844 -11.992 1.00 92.44 71 ASN A CA 1
ATOM 506 C C . ASN A 1 71 ? 8.037 10.405 -10.845 1.00 92.44 71 ASN A C 1
ATOM 508 O O . ASN A 1 71 ? 8.446 10.334 -9.685 1.00 92.44 71 ASN A O 1
ATOM 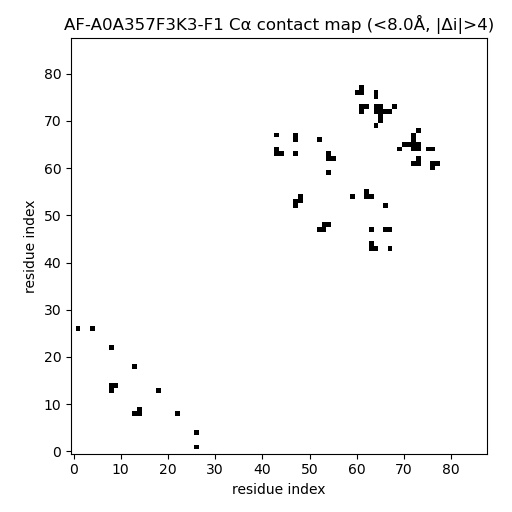512 N N . VAL A 1 72 ? 6.859 10.962 -11.143 1.00 94.00 72 VAL A N 1
ATOM 513 C CA . VAL A 1 72 ? 5.920 11.418 -10.110 1.00 94.00 72 VAL A CA 1
ATOM 514 C C . VAL A 1 72 ? 5.381 10.219 -9.334 1.00 94.00 72 VAL A C 1
ATOM 516 O O . VAL A 1 72 ? 5.437 10.222 -8.106 1.00 94.00 72 VAL A O 1
ATOM 519 N N . GLY A 1 73 ? 4.953 9.165 -10.035 1.00 91.00 73 GLY A N 1
ATOM 520 C CA . GLY A 1 73 ? 4.516 7.917 -9.411 1.00 91.00 73 GLY A CA 1
ATOM 521 C C . GLY A 1 73 ? 5.602 7.280 -8.547 1.00 91.00 73 GLY A C 1
ATOM 522 O O . GLY A 1 73 ? 5.336 6.908 -7.406 1.00 91.00 73 GLY A O 1
ATOM 523 N N . TYR A 1 74 ? 6.846 7.256 -9.031 1.00 93.31 74 TYR A N 1
ATOM 524 C CA . TYR A 1 74 ? 7.991 6.751 -8.263 1.00 93.31 74 TYR A CA 1
ATOM 525 C C . TYR A 1 74 ? 8.205 7.510 -6.939 1.00 93.31 74 TYR A C 1
ATOM 527 O O . TYR A 1 74 ? 8.408 6.908 -5.884 1.00 93.31 74 TYR A O 1
ATOM 535 N N . ARG A 1 75 ? 8.105 8.847 -6.957 1.00 94.50 75 ARG A N 1
ATOM 536 C CA . ARG A 1 75 ? 8.220 9.671 -5.739 1.00 94.50 75 ARG A CA 1
ATOM 537 C C . ARG A 1 75 ? 7.047 9.460 -4.783 1.00 94.50 75 ARG A C 1
ATOM 539 O O . ARG A 1 75 ? 7.265 9.386 -3.576 1.00 94.50 75 ARG A O 1
ATOM 546 N N . ILE A 1 76 ? 5.827 9.337 -5.310 1.00 94.25 76 ILE A N 1
ATOM 547 C CA . ILE A 1 76 ? 4.632 9.036 -4.509 1.00 94.25 76 ILE A CA 1
ATOM 548 C C . ILE A 1 76 ? 4.794 7.687 -3.810 1.00 94.25 76 ILE A C 1
ATOM 550 O O . ILE A 1 76 ? 4.544 7.603 -2.611 1.00 94.25 76 ILE A O 1
ATOM 554 N N . PHE A 1 77 ? 5.272 6.661 -4.518 1.00 93.62 77 PHE A N 1
ATOM 555 C CA . PHE A 1 77 ? 5.570 5.362 -3.918 1.00 93.62 77 PHE A CA 1
ATOM 556 C C . PHE A 1 77 ? 6.543 5.497 -2.737 1.00 93.62 77 PHE A C 1
ATOM 558 O O . PHE A 1 77 ? 6.273 4.972 -1.659 1.00 93.62 77 PHE A O 1
ATOM 565 N N . GLY A 1 78 ? 7.622 6.270 -2.898 1.00 93.62 78 GLY A N 1
ATOM 566 C CA . GLY A 1 78 ? 8.570 6.545 -1.814 1.00 93.62 78 GLY A CA 1
ATOM 567 C C . GLY A 1 78 ? 7.921 7.195 -0.586 1.00 93.62 78 GLY A C 1
ATOM 568 O O . GLY A 1 78 ? 8.153 6.749 0.536 1.00 93.62 78 GLY A O 1
ATOM 569 N N . ILE A 1 79 ? 7.062 8.200 -0.788 1.00 95.75 79 ILE A N 1
ATOM 570 C CA . ILE A 1 79 ? 6.326 8.867 0.301 1.00 95.75 79 ILE A CA 1
ATOM 571 C C . ILE A 1 79 ? 5.387 7.882 1.006 1.00 95.75 79 ILE A C 1
ATOM 573 O O . ILE A 1 79 ? 5.369 7.827 2.232 1.00 95.75 79 ILE A O 1
ATOM 577 N N . VAL A 1 80 ? 4.644 7.076 0.243 1.00 91.88 80 VAL A N 1
ATOM 578 C CA . VAL A 1 80 ? 3.720 6.068 0.785 1.00 91.88 80 VAL A CA 1
ATOM 579 C C . VAL A 1 80 ? 4.472 5.045 1.634 1.00 91.88 80 VAL A C 1
ATOM 581 O O . VAL A 1 80 ? 4.059 4.769 2.759 1.00 91.88 80 VAL A O 1
ATOM 584 N N . MET A 1 81 ? 5.594 4.519 1.135 1.00 93.50 81 MET A N 1
ATOM 585 C CA . MET A 1 81 ? 6.420 3.561 1.874 1.00 93.50 81 MET A CA 1
ATOM 586 C C . MET A 1 81 ? 7.024 4.176 3.138 1.00 93.50 81 MET A C 1
ATOM 588 O O . MET A 1 81 ? 7.040 3.530 4.184 1.00 93.50 81 MET A O 1
ATOM 592 N N . TRP A 1 82 ? 7.464 5.434 3.074 1.00 95.50 82 TRP A N 1
ATOM 593 C CA . TRP A 1 8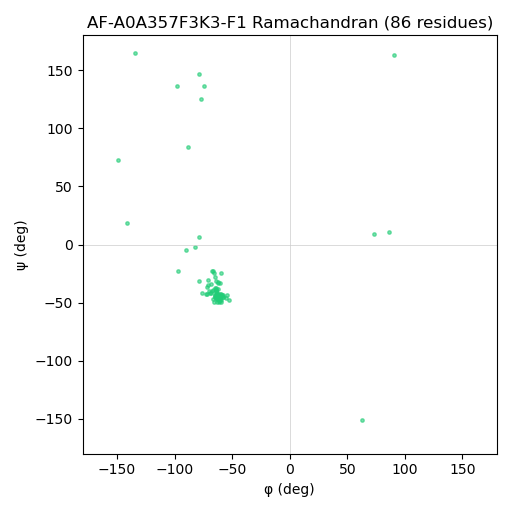2 ? 7.962 6.162 4.239 1.00 95.50 82 TRP A CA 1
ATOM 594 C C . TRP A 1 82 ? 6.875 6.365 5.304 1.00 95.50 82 TRP A C 1
ATOM 596 O O . TRP A 1 82 ? 7.090 6.052 6.474 1.00 95.50 82 TRP A O 1
ATOM 606 N N . SER A 1 83 ? 5.678 6.809 4.913 1.00 93.94 83 SER A N 1
ATOM 607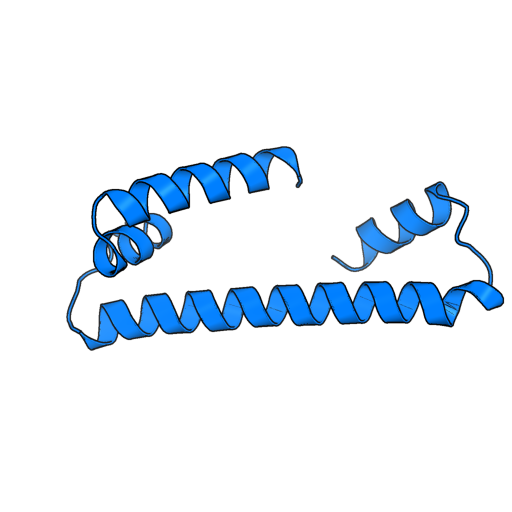 C CA . SER A 1 83 ? 4.541 6.950 5.832 1.00 93.94 83 SER A CA 1
ATOM 608 C C . SER A 1 83 ? 4.103 5.612 6.438 1.00 93.94 83 SER A C 1
ATOM 610 O O . SER A 1 83 ? 3.779 5.549 7.627 1.00 93.94 83 SER A O 1
ATOM 612 N N . ALA A 1 84 ? 4.123 4.535 5.646 1.00 88.44 84 ALA A N 1
ATOM 613 C CA . ALA A 1 84 ? 3.813 3.189 6.119 1.00 88.44 84 ALA A CA 1
ATOM 614 C C . ALA A 1 84 ? 4.825 2.708 7.169 1.00 88.44 84 ALA A C 1
ATOM 616 O O . ALA A 1 84 ? 4.416 2.160 8.190 1.00 88.44 84 ALA A O 1
ATOM 617 N N . ALA A 1 85 ? 6.117 2.977 6.960 1.00 91.69 85 ALA A N 1
ATOM 618 C CA . ALA A 1 85 ? 7.178 2.614 7.897 1.00 91.69 85 ALA A CA 1
ATOM 619 C C . ALA A 1 85 ? 7.076 3.335 9.254 1.00 91.69 85 ALA A C 1
ATOM 621 O O . ALA A 1 85 ? 7.527 2.799 10.255 1.00 91.69 85 ALA A O 1
ATOM 622 N N . ILE A 1 86 ? 6.486 4.535 9.302 1.00 93.06 86 ILE A N 1
ATOM 623 C CA . ILE A 1 86 ? 6.276 5.279 10.558 1.00 93.06 86 ILE A CA 1
ATOM 624 C C . ILE A 1 86 ? 5.071 4.743 11.348 1.00 93.06 86 ILE A C 1
ATOM 626 O O . ILE A 1 86 ? 5.036 4.841 12.573 1.00 93.06 86 ILE A O 1
ATOM 630 N N . THR A 1 87 ? 4.054 4.230 10.655 1.00 83.88 87 THR A N 1
ATOM 631 C CA . THR A 1 87 ? 2.753 3.898 11.265 1.00 83.88 87 THR A CA 1
ATOM 632 C C . THR A 1 87 ? 2.619 2.419 11.642 1.00 83.88 87 THR A C 1
ATOM 634 O O . THR A 1 87 ? 1.769 2.078 12.473 1.00 83.88 87 THR A O 1
ATOM 637 N N . SER A 1 88 ? 3.405 1.548 11.003 1.00 71.31 88 SER A N 1
ATOM 638 C CA . SER A 1 88 ? 3.410 0.098 11.234 1.00 71.31 88 SER A CA 1
ATOM 639 C C . SER A 1 88 ? 4.427 -0.323 12.281 1.00 71.31 88 SER A C 1
ATOM 641 O O . SER A 1 88 ? 4.161 -1.400 12.863 1.00 71.31 88 SER A O 1
#

Foldseek 3Di:
DPPVLVVVCVVVVQDDPVSVVVSVVVVVVVVVVVVVVVVVLVVLLVVCVVVPHDADPVDRSLRSQCSNPNVVRNVVVVVVVVVVVVPD

Radius of gyration: 17.81 Å; Cα contacts (8 Å, |Δi|>4): 41; chains: 1; bounding box: 36×21×50 Å

Solvent-accessible surface area (backbone atoms only — not comparable to full-atom values): 4994 Å² total; per-residue (Å²): 117,72,72,68,51,53,52,55,35,46,76,69,68,56,60,65,78,90,39,44,69,58,51,50,52,52,51,51,52,54,49,52,51,52,52,49,53,51,52,52,53,49,49,48,44,49,50,41,48,74,73,68,51,82,68,44,88,91,47,46,71,47,34,38,34,23,72,72,51,40,73,60,22,36,51,50,46,52,52,53,54,52,56,48,66,74,76,110

Nearest PDB structures (foldseek):
  6qmq-assembly1_B  TM=3.914E-01  e=4.579E+00  Homo sapiens

Mean predicted aligned error: 6.15 Å

Sequence (88 aa):
ITFAGAHRLIDAGISGRDNLPRADKSAVTGICLTALIRALLFLAAFGVISMGFSIDDANPPASVFQNAAGNVGYRIFGIVMWSAAITS

pLDDT: mean 87.14, std 8.23, range [55.22, 95.94]